Protein AF-A0A4Q6BQR3-F1 (afdb_monomer)

Radius of gyration: 15.81 Å; Cα contacts (8 Å, |Δi|>4): 126; chains: 1; bounding box: 44×29×42 Å

Solvent-accessible surface area (backbone atoms only — not comparable to full-atom values): 6149 Å² total; per-residue (Å²): 109,73,41,69,61,44,51,34,59,74,71,68,57,71,88,75,54,68,72,56,69,56,19,82,46,34,87,63,38,51,48,50,19,42,53,22,39,26,51,17,56,57,40,42,58,54,69,72,32,68,64,43,50,71,77,37,48,67,59,38,54,59,48,45,54,55,25,49,51,14,38,47,50,13,22,55,28,37,36,56,42,20,78,21,49,69,84,40,70,67,55,21,49,52,45,29,51,51,19,51,53,50,38,50,52,48,51,51,52,52,52,57,53,54,66,74,76,108

Nearest PDB structures (foldseek):
  2rld-assembly1_E  TM=4.390E-01  e=9.236E+00  Bacteroides thetaiotaomicron VPI-5482
  3q84-assembly1_A  TM=2.960E-01  e=7.500E+00  Homo sapiens

Structure (mmCIF, N/CA/C/O backbone):
data_AF-A0A4Q6BQR3-F1
#
_entry.id   AF-A0A4Q6BQR3-F1
#
loop_
_atom_site.group_PDB
_atom_site.id
_atom_site.type_symbol
_atom_site.label_atom_id
_atom_site.label_alt_id
_atom_site.label_comp_id
_atom_site.label_asym_id
_atom_site.label_e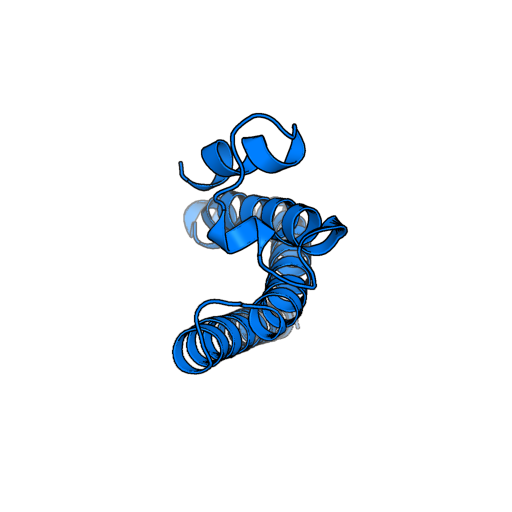ntity_id
_atom_site.label_seq_id
_atom_site.pdbx_PDB_ins_code
_atom_site.Cartn_x
_atom_site.Cartn_y
_atom_site.Cartn_z
_atom_site.occupancy
_atom_site.B_iso_or_equiv
_atom_site.auth_seq_id
_atom_site.auth_comp_id
_atom_site.auth_asym_id
_atom_site.auth_atom_id
_atom_site.pdbx_PDB_model_num
ATOM 1 N N . CYS A 1 1 ? 14.444 3.019 11.997 1.00 53.53 1 CYS A N 1
ATOM 2 C CA . CYS A 1 1 ? 13.280 2.402 11.319 1.00 53.53 1 CYS A CA 1
ATOM 3 C C . CYS A 1 1 ? 13.429 2.516 9.806 1.00 53.53 1 CYS A C 1
ATOM 5 O O . CYS A 1 1 ? 13.669 3.616 9.322 1.00 53.53 1 CYS A O 1
ATOM 7 N N . ILE A 1 2 ? 13.275 1.415 9.065 1.00 59.28 2 ILE A N 1
ATOM 8 C CA . ILE A 1 2 ? 13.438 1.366 7.597 1.00 59.28 2 ILE A CA 1
ATOM 9 C C . ILE A 1 2 ? 12.504 2.367 6.878 1.00 59.28 2 ILE A C 1
ATOM 11 O O . ILE A 1 2 ? 12.924 3.008 5.925 1.00 59.28 2 ILE A O 1
ATOM 15 N N . GLY A 1 3 ? 11.294 2.615 7.399 1.00 56.22 3 GLY A N 1
ATOM 16 C CA . GLY A 1 3 ? 10.366 3.612 6.837 1.00 56.22 3 GLY A CA 1
ATOM 17 C C . GLY A 1 3 ? 10.851 5.072 6.901 1.00 56.22 3 GLY A C 1
ATOM 18 O O . GLY A 1 3 ? 10.604 5.833 5.974 1.00 56.22 3 GLY A O 1
ATOM 19 N N . LEU A 1 4 ? 11.594 5.462 7.947 1.00 61.06 4 LEU A N 1
ATOM 20 C CA . LEU A 1 4 ? 12.208 6.801 8.043 1.00 61.06 4 LEU A CA 1
ATOM 21 C C . LEU A 1 4 ? 13.377 6.953 7.066 1.00 61.06 4 LEU A C 1
ATOM 23 O O . LEU A 1 4 ? 13.585 8.012 6.486 1.00 61.06 4 LEU A O 1
ATOM 27 N N . VAL A 1 5 ? 14.121 5.867 6.861 1.00 60.59 5 VAL A N 1
ATOM 28 C CA . VAL A 1 5 ? 15.208 5.797 5.885 1.00 60.59 5 VAL A CA 1
ATOM 29 C C . VAL A 1 5 ? 14.658 5.999 4.470 1.00 60.59 5 VAL A C 1
ATOM 31 O O . VAL A 1 5 ? 15.229 6.787 3.723 1.00 60.59 5 VAL A O 1
ATOM 34 N N . SER A 1 6 ? 13.533 5.374 4.126 1.00 56.97 6 SER A N 1
ATOM 35 C CA . SER A 1 6 ? 12.916 5.454 2.795 1.00 56.97 6 SER A CA 1
ATOM 36 C C . SER A 1 6 ? 12.319 6.821 2.434 1.00 56.97 6 SER A C 1
ATOM 38 O O . SER A 1 6 ? 12.207 7.135 1.250 1.00 56.97 6 SER A O 1
ATOM 40 N N . PHE A 1 7 ? 12.019 7.683 3.414 1.00 58.75 7 PHE A N 1
ATOM 41 C CA . PHE A 1 7 ? 11.575 9.064 3.161 1.00 58.75 7 PHE A CA 1
ATOM 42 C C . PHE A 1 7 ? 12.599 9.884 2.352 1.00 58.75 7 PHE A C 1
ATOM 44 O O . PHE A 1 7 ? 12.225 10.836 1.668 1.00 58.75 7 PHE A O 1
ATOM 51 N N . ARG A 1 8 ? 13.878 9.476 2.343 1.00 60.84 8 ARG A N 1
ATOM 52 C CA . ARG A 1 8 ? 14.938 10.103 1.531 1.00 60.84 8 ARG A CA 1
ATOM 53 C C . ARG A 1 8 ? 14.630 10.122 0.027 1.00 60.84 8 ARG A C 1
ATOM 55 O O . ARG A 1 8 ? 15.021 11.059 -0.662 1.00 60.84 8 ARG A O 1
ATOM 62 N N . TYR A 1 9 ? 13.893 9.125 -0.473 1.00 54.59 9 TYR A N 1
ATOM 63 C CA . TYR A 1 9 ? 13.529 9.038 -1.890 1.00 54.59 9 TYR A CA 1
ATOM 64 C C . TYR A 1 9 ? 12.485 10.092 -2.286 1.00 54.59 9 TYR A C 1
ATOM 66 O O . TYR A 1 9 ? 12.496 10.555 -3.423 1.00 54.59 9 TYR A O 1
ATOM 74 N N . ILE A 1 10 ? 11.642 10.536 -1.343 1.00 57.88 10 ILE A N 1
ATOM 75 C CA . ILE A 1 10 ? 10.690 11.644 -1.544 1.00 57.88 10 ILE A CA 1
ATOM 76 C C . ILE A 1 10 ? 11.441 12.969 -1.677 1.00 57.88 10 ILE A C 1
ATOM 78 O O . ILE A 1 10 ? 11.117 13.788 -2.531 1.00 57.88 10 ILE A O 1
ATOM 82 N N . ALA A 1 11 ? 12.491 13.155 -0.876 1.00 53.25 11 ALA A N 1
ATOM 83 C CA . ALA A 1 11 ? 13.341 14.338 -0.945 1.00 53.25 11 ALA A CA 1
ATOM 84 C C . ALA A 1 11 ? 14.277 14.344 -2.174 1.00 53.25 11 ALA A C 1
ATOM 86 O O . ALA A 1 11 ? 15.018 15.305 -2.358 1.00 53.25 11 ALA A O 1
ATOM 87 N N . LYS A 1 12 ? 14.274 13.284 -3.004 1.00 55.59 12 LYS A N 1
ATOM 88 C CA . LYS A 1 12 ? 15.267 13.043 -4.071 1.00 55.59 12 LYS A CA 1
ATOM 89 C C . LYS A 1 12 ? 16.718 13.136 -3.565 1.00 55.59 12 LYS A C 1
ATOM 91 O O . LYS A 1 12 ? 17.619 13.508 -4.311 1.00 55.59 12 LYS A O 1
ATOM 96 N N . VAL A 1 13 ? 16.953 12.799 -2.295 1.00 46.81 13 VAL A N 1
ATOM 97 C CA . VAL A 1 13 ? 18.281 12.865 -1.678 1.00 46.81 13 VAL A CA 1
ATOM 98 C C . VAL A 1 13 ? 18.888 11.465 -1.647 1.00 46.81 13 VAL A C 1
ATOM 100 O O . VAL A 1 13 ? 18.454 10.596 -0.887 1.00 46.81 13 VAL A O 1
ATOM 103 N N . GLY A 1 14 ? 19.924 11.266 -2.461 1.00 54.78 14 GLY A N 1
ATOM 104 C CA . GLY A 1 14 ? 20.776 10.077 -2.456 1.00 54.78 14 GLY A CA 1
ATOM 105 C C . GLY A 1 14 ? 20.756 9.286 -3.770 1.00 54.78 14 GLY A C 1
ATOM 106 O O . GLY A 1 14 ? 19.801 9.383 -4.540 1.00 54.78 14 GLY A O 1
ATOM 107 N N . PRO A 1 15 ? 21.813 8.501 -4.046 1.00 59.44 15 PRO A N 1
ATOM 108 C CA . PRO A 1 15 ? 21.923 7.735 -5.281 1.00 59.44 15 PRO A CA 1
ATOM 109 C C . PRO A 1 15 ? 20.808 6.688 -5.361 1.00 59.44 15 PRO A C 1
ATOM 111 O O . PRO A 1 15 ? 20.674 5.825 -4.489 1.00 59.44 15 PRO A O 1
ATOM 114 N N . VAL A 1 16 ? 20.001 6.762 -6.420 1.00 64.88 16 VAL A N 1
ATOM 115 C CA . VAL A 1 16 ? 19.085 5.679 -6.781 1.00 64.88 16 VAL A CA 1
ATOM 116 C C . VAL A 1 16 ? 19.939 4.547 -7.360 1.00 64.88 16 VAL A C 1
ATOM 118 O O . VAL A 1 16 ? 20.717 4.802 -8.281 1.00 64.88 16 VAL A O 1
ATOM 121 N N . PRO A 1 17 ? 19.843 3.314 -6.833 1.00 68.56 17 PRO A N 1
ATOM 122 C CA . PRO A 1 17 ? 20.628 2.195 -7.337 1.00 68.56 17 PRO A CA 1
ATOM 123 C C . PRO A 1 17 ? 20.452 2.008 -8.860 1.00 68.56 17 PRO A C 1
ATOM 125 O O . PRO A 1 17 ? 19.324 2.122 -9.350 1.00 68.56 17 PRO A O 1
ATOM 128 N N . PRO A 1 18 ? 21.515 1.688 -9.627 1.00 73.50 18 PRO A N 1
ATOM 129 C CA . PRO A 1 18 ? 21.447 1.604 -11.092 1.00 73.50 18 PRO A CA 1
ATOM 130 C C . PRO A 1 18 ? 20.402 0.604 -11.604 1.00 73.50 18 PRO A C 1
ATOM 132 O O . PRO A 1 18 ? 19.752 0.831 -12.619 1.00 73.50 18 PRO A O 1
ATOM 135 N N . ASN A 1 19 ? 20.186 -0.486 -10.867 1.00 73.06 19 ASN A N 1
ATOM 136 C CA . ASN A 1 19 ? 19.167 -1.495 -11.158 1.00 73.06 19 ASN A CA 1
ATOM 137 C C . ASN A 1 19 ? 17.728 -0.970 -11.007 1.00 73.06 19 ASN A C 1
ATOM 139 O O . ASN A 1 19 ? 16.824 -1.487 -11.658 1.00 73.06 19 ASN A O 1
ATOM 143 N N . VAL A 1 20 ? 17.506 0.043 -10.165 1.00 72.06 20 VAL A N 1
ATOM 144 C CA . VAL A 1 20 ? 16.204 0.713 -10.029 1.00 72.06 20 VAL A CA 1
ATOM 145 C C . VAL A 1 20 ? 16.003 1.706 -11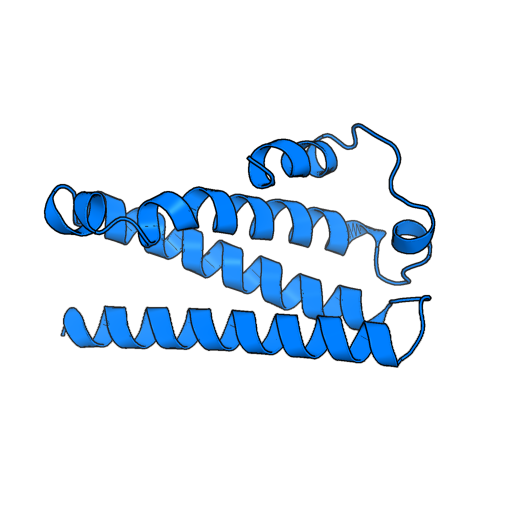.173 1.00 72.06 20 VAL A C 1
ATOM 147 O O . VAL A 1 20 ? 14.915 1.755 -11.735 1.00 72.06 20 VAL A O 1
ATOM 150 N N . LEU A 1 21 ? 17.054 2.436 -11.568 1.00 76.75 21 LEU A N 1
ATOM 151 C CA . LEU A 1 21 ? 17.021 3.341 -12.728 1.00 76.75 21 LEU A CA 1
ATOM 152 C C . LEU A 1 21 ? 16.814 2.601 -14.055 1.00 76.75 21 LEU A C 1
ATOM 154 O O . LEU A 1 21 ? 16.198 3.136 -14.966 1.00 76.75 21 LEU A O 1
ATOM 158 N N . ALA A 1 22 ? 17.282 1.357 -14.152 1.00 79.00 22 ALA A N 1
ATOM 159 C CA . ALA A 1 22 ? 17.075 0.505 -15.319 1.00 79.00 22 ALA A CA 1
ATOM 160 C C . ALA A 1 22 ? 15.624 -0.000 -15.476 1.00 79.00 22 ALA A C 1
ATOM 162 O O . ALA A 1 22 ? 15.329 -0.725 -16.426 1.00 79.00 22 ALA A O 1
ATOM 163 N N . ASN A 1 23 ? 14.720 0.331 -14.548 1.00 80.81 23 ASN A N 1
ATOM 164 C CA . ASN A 1 23 ? 13.320 -0.054 -14.634 1.00 80.81 23 ASN A CA 1
ATOM 165 C C . ASN A 1 23 ? 12.554 0.872 -15.588 1.00 80.81 23 ASN A C 1
ATOM 167 O O . ASN A 1 23 ? 12.513 2.083 -15.378 1.00 80.81 23 ASN A O 1
ATOM 171 N N . ARG A 1 24 ? 11.868 0.302 -16.588 1.00 77.50 24 ARG A N 1
ATOM 172 C CA . ARG A 1 24 ? 11.123 1.079 -17.604 1.00 77.50 24 ARG A CA 1
ATOM 173 C C . ARG A 1 24 ? 10.010 1.972 -17.041 1.00 77.50 24 ARG A C 1
ATOM 175 O O . ARG A 1 24 ? 9.514 2.838 -17.750 1.00 77.50 24 ARG A O 1
ATOM 182 N N . PHE A 1 25 ? 9.579 1.730 -15.804 1.00 81.56 25 PHE A N 1
ATOM 183 C CA . PHE A 1 25 ? 8.509 2.465 -15.132 1.00 81.56 25 PHE A CA 1
ATOM 184 C C . PHE A 1 25 ? 9.007 3.280 -13.931 1.00 81.56 25 PHE A C 1
ATOM 186 O O . PHE A 1 25 ? 8.204 3.666 -13.086 1.00 81.56 25 PHE A O 1
ATOM 193 N N . VAL A 1 26 ? 10.313 3.530 -13.808 1.00 78.38 26 VAL A N 1
ATOM 194 C CA . VAL A 1 26 ? 10.885 4.145 -12.600 1.00 78.38 26 VAL A CA 1
ATOM 195 C C . VAL A 1 26 ? 10.357 5.557 -12.318 1.00 78.38 26 VAL A C 1
ATOM 197 O O . VAL A 1 26 ? 10.037 5.834 -11.164 1.00 78.38 26 VAL A O 1
ATOM 200 N N . ASP A 1 27 ? 10.199 6.407 -13.341 1.00 77.25 27 ASP A N 1
ATOM 201 C CA . ASP A 1 27 ? 10.042 7.870 -13.227 1.00 77.25 27 ASP A CA 1
ATOM 202 C C . ASP A 1 27 ? 9.149 8.340 -12.070 1.00 77.25 27 ASP A C 1
ATOM 204 O O . ASP A 1 27 ? 9.614 8.961 -11.113 1.00 77.25 27 ASP A O 1
ATOM 208 N N . HIS A 1 28 ? 7.854 8.029 -12.146 1.00 81.00 28 HIS A N 1
ATOM 209 C CA . HIS A 1 28 ? 6.864 8.478 -11.166 1.00 81.00 28 HIS A CA 1
ATOM 210 C C . HIS A 1 28 ? 6.510 7.378 -10.163 1.00 81.00 28 HIS A C 1
ATOM 212 O O . HIS A 1 28 ? 6.226 7.655 -8.994 1.00 81.00 28 HIS A O 1
ATOM 218 N N . TRP A 1 29 ? 6.554 6.113 -10.589 1.00 84.94 29 TRP A N 1
ATOM 219 C CA . TRP A 1 29 ? 6.053 5.003 -9.786 1.00 84.94 29 TRP A CA 1
ATOM 220 C C . TRP A 1 29 ? 6.946 4.683 -8.594 1.00 84.94 29 TRP A C 1
ATOM 222 O O . TRP A 1 29 ? 6.419 4.275 -7.560 1.00 84.94 29 TRP A O 1
ATOM 232 N N . ILE A 1 30 ? 8.262 4.918 -8.675 1.00 84.44 30 ILE A N 1
ATOM 233 C CA . ILE A 1 30 ? 9.155 4.679 -7.532 1.00 84.44 30 ILE A CA 1
ATOM 234 C C . ILE A 1 30 ? 8.884 5.649 -6.382 1.00 84.44 30 ILE A C 1
ATOM 236 O O . ILE A 1 30 ? 8.910 5.247 -5.221 1.00 84.44 30 ILE A O 1
ATOM 240 N N . VAL A 1 31 ? 8.566 6.907 -6.698 1.00 85.00 31 VAL A N 1
ATOM 241 C CA . VAL A 1 31 ? 8.243 7.932 -5.699 1.00 85.00 31 VAL A CA 1
ATOM 242 C C . VAL A 1 31 ? 6.898 7.615 -5.055 1.00 85.00 31 VAL A C 1
ATOM 244 O O . VAL A 1 31 ? 6.798 7.602 -3.828 1.00 85.00 31 VAL A O 1
ATOM 247 N N . VAL A 1 32 ? 5.888 7.290 -5.872 1.00 87.88 32 VAL A N 1
ATOM 248 C CA . VAL A 1 32 ? 4.557 6.879 -5.395 1.00 87.88 32 VAL A CA 1
ATOM 249 C C . VAL A 1 32 ? 4.662 5.649 -4.494 1.00 87.88 32 VAL A C 1
ATOM 251 O O . VAL A 1 32 ? 4.131 5.657 -3.382 1.00 87.88 32 VAL A O 1
ATOM 254 N N . HIS A 1 33 ? 5.393 4.623 -4.934 1.00 89.75 33 HIS A N 1
ATOM 255 C CA . HIS A 1 33 ? 5.609 3.406 -4.161 1.00 89.75 33 HIS A CA 1
ATOM 256 C C . HIS A 1 33 ? 6.321 3.700 -2.845 1.00 89.75 33 HIS A C 1
ATOM 258 O O . HIS A 1 33 ? 5.807 3.353 -1.784 1.00 89.75 33 HIS A O 1
ATOM 264 N N . ALA A 1 34 ? 7.474 4.373 -2.893 1.00 86.94 34 ALA A N 1
ATOM 265 C CA . ALA A 1 34 ? 8.270 4.654 -1.707 1.00 86.94 34 ALA A CA 1
ATOM 266 C C . ALA A 1 34 ? 7.484 5.481 -0.682 1.00 86.94 34 ALA A C 1
ATOM 268 O O . ALA A 1 34 ? 7.507 5.149 0.504 1.00 86.94 34 ALA A O 1
ATOM 269 N N . ALA A 1 35 ? 6.749 6.508 -1.116 1.00 87.19 35 ALA A N 1
ATOM 270 C CA . ALA A 1 35 ? 5.953 7.343 -0.223 1.00 87.19 35 ALA A CA 1
ATOM 271 C C . ALA A 1 35 ? 4.793 6.566 0.417 1.00 87.19 35 ALA A C 1
ATOM 273 O O . ALA A 1 35 ? 4.649 6.555 1.646 1.00 87.19 35 ALA A O 1
ATOM 274 N N . ALA A 1 36 ? 3.999 5.871 -0.400 1.00 88.81 36 ALA A N 1
ATOM 275 C CA . ALA A 1 36 ? 2.830 5.134 0.068 1.00 88.81 36 ALA A CA 1
ATOM 276 C C . ALA A 1 36 ? 3.221 3.941 0.957 1.00 88.81 36 ALA A C 1
ATOM 278 O O . ALA A 1 36 ? 2.684 3.784 2.056 1.00 88.81 36 ALA A O 1
ATOM 279 N N . ALA A 1 37 ? 4.212 3.150 0.533 1.00 87.81 37 ALA A N 1
ATOM 280 C CA . ALA A 1 37 ? 4.705 1.999 1.283 1.00 87.81 37 ALA A CA 1
ATOM 281 C C . ALA A 1 37 ? 5.363 2.412 2.608 1.00 87.81 37 ALA A C 1
ATOM 283 O O . ALA A 1 37 ? 5.113 1.785 3.637 1.00 87.81 37 ALA A O 1
ATOM 284 N N . SER A 1 38 ? 6.152 3.492 2.625 1.00 88.31 38 SER A N 1
ATOM 285 C CA . SER A 1 38 ? 6.768 3.983 3.869 1.00 88.31 38 SER A CA 1
ATOM 286 C C . SER A 1 38 ? 5.717 4.477 4.856 1.00 88.31 38 SER A C 1
ATOM 288 O O . SER A 1 38 ? 5.783 4.141 6.039 1.00 88.31 38 SER A O 1
ATOM 290 N N . THR A 1 39 ? 4.713 5.211 4.368 1.00 88.31 39 THR A N 1
ATOM 291 C CA . THR A 1 39 ? 3.572 5.655 5.182 1.00 88.31 39 THR A CA 1
ATOM 292 C C . THR A 1 39 ? 2.834 4.459 5.778 1.00 88.31 39 THR A C 1
ATOM 294 O O . THR A 1 39 ? 2.590 4.420 6.984 1.00 88.31 39 THR A O 1
ATOM 297 N N . ALA A 1 40 ? 2.556 3.437 4.964 1.00 90.69 40 ALA A N 1
ATOM 298 C CA . ALA A 1 40 ? 1.918 2.210 5.424 1.00 90.69 40 ALA A CA 1
ATOM 299 C C . ALA A 1 40 ? 2.743 1.493 6.504 1.00 90.69 40 ALA A C 1
ATOM 301 O O . ALA A 1 40 ? 2.194 1.093 7.525 1.00 90.69 40 ALA A O 1
ATOM 302 N N . LEU A 1 41 ? 4.063 1.370 6.338 1.00 90.25 41 LEU A N 1
ATOM 303 C CA . LEU A 1 41 ? 4.924 0.723 7.335 1.00 90.25 41 LEU A CA 1
ATOM 304 C C . LEU A 1 41 ? 4.972 1.491 8.662 1.00 90.25 41 LEU A C 1
ATOM 306 O O . LEU A 1 41 ? 4.953 0.870 9.725 1.00 90.25 41 LEU A O 1
ATOM 310 N N . ILE A 1 42 ? 4.995 2.826 8.616 1.00 89.19 42 ILE A N 1
ATOM 311 C CA . ILE A 1 42 ? 4.952 3.669 9.820 1.00 89.19 42 ILE A CA 1
ATOM 312 C C . ILE A 1 42 ? 3.620 3.470 10.552 1.00 89.19 42 ILE A C 1
ATOM 314 O O . ILE A 1 42 ? 3.601 3.208 11.756 1.00 89.19 42 ILE A O 1
ATOM 318 N N . LEU A 1 43 ? 2.503 3.524 9.824 1.00 89.75 43 LEU A N 1
ATOM 319 C CA . LEU A 1 43 ? 1.173 3.322 10.400 1.00 89.75 43 LEU A CA 1
ATOM 320 C C . LEU A 1 43 ? 0.931 1.874 10.836 1.00 89.75 43 LEU A C 1
ATOM 322 O O . LEU A 1 43 ? 0.159 1.641 11.763 1.00 89.75 43 LEU A O 1
ATOM 326 N N . GLY A 1 44 ? 1.631 0.908 10.241 1.00 88.81 44 GLY A N 1
ATOM 327 C CA . GLY A 1 44 ? 1.595 -0.499 10.629 1.00 88.81 44 GLY A CA 1
ATOM 328 C C . GLY A 1 44 ? 1.944 -0.716 12.101 1.00 88.81 44 GLY A C 1
ATOM 329 O O . GLY A 1 44 ? 1.333 -1.557 12.751 1.00 88.81 44 GLY A O 1
ATOM 330 N N . ILE A 1 45 ? 2.836 0.098 12.673 1.00 89.06 45 ILE A N 1
ATOM 331 C CA . ILE A 1 45 ? 3.169 0.048 14.108 1.00 89.06 45 ILE A CA 1
ATOM 332 C C . ILE A 1 45 ? 1.932 0.374 14.963 1.00 89.06 45 ILE A C 1
ATOM 334 O O . ILE A 1 45 ? 1.660 -0.288 15.964 1.00 89.06 45 ILE A O 1
ATOM 338 N N . VAL A 1 46 ? 1.149 1.369 14.540 1.00 88.50 46 VAL A N 1
ATOM 339 C CA . VAL A 1 46 ? -0.095 1.781 15.206 1.00 88.50 46 VAL A CA 1
ATOM 340 C C . VAL A 1 46 ? -1.198 0.738 14.996 1.00 88.50 46 VAL A C 1
ATOM 342 O O . VAL A 1 46 ? -1.955 0.444 15.921 1.00 88.50 46 VAL A O 1
ATOM 345 N N . GLN A 1 47 ? -1.274 0.147 13.800 1.00 89.19 47 GLN A N 1
ATOM 346 C CA . GLN A 1 47 ? -2.294 -0.841 13.439 1.00 89.19 47 GLN A CA 1
ATOM 347 C C . GLN A 1 47 ? -2.073 -2.214 14.089 1.00 89.19 47 GLN A C 1
ATOM 349 O O . GLN A 1 47 ? -3.032 -2.861 14.503 1.00 89.19 47 GLN A O 1
ATOM 354 N N . LEU A 1 48 ? -0.825 -2.6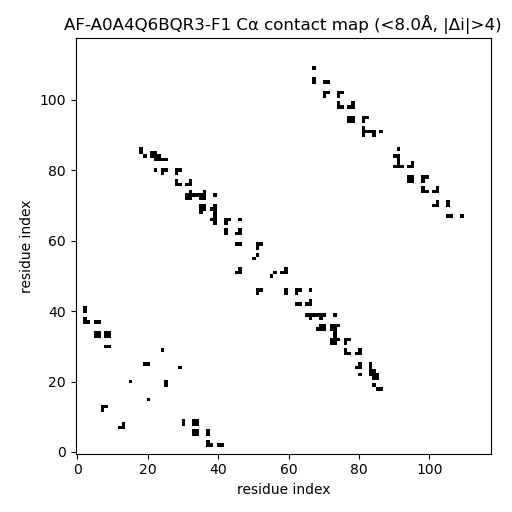55 14.241 1.00 89.69 48 LEU A N 1
ATOM 355 C CA . LEU A 1 48 ? -0.501 -3.938 14.873 1.00 89.69 48 LEU A CA 1
ATOM 356 C C . LEU A 1 48 ? -0.475 -3.855 16.411 1.00 89.69 48 LEU A C 1
ATOM 358 O O . LEU A 1 48 ? -0.470 -4.882 17.090 1.00 89.69 48 LEU A O 1
ATOM 362 N N . SER A 1 49 ? -0.501 -2.648 16.986 1.00 91.25 49 SER A N 1
ATOM 363 C CA . SER A 1 49 ? -0.500 -2.453 18.436 1.00 91.25 49 SER A CA 1
ATOM 364 C C . SER A 1 49 ? -1.868 -2.734 19.066 1.00 91.25 49 SER A C 1
ATOM 366 O O . SER A 1 49 ? -2.817 -1.949 18.971 1.00 91.25 49 SER A O 1
ATOM 368 N N . GLY A 1 50 ? -1.950 -3.832 19.823 1.00 87.06 50 GLY A N 1
ATOM 369 C CA . GLY A 1 50 ? -3.139 -4.172 20.610 1.00 87.06 50 GLY A CA 1
ATOM 370 C C . GLY A 1 50 ? -3.482 -3.140 21.695 1.00 87.06 50 GLY A C 1
ATOM 371 O O . GLY A 1 50 ? -4.652 -3.008 22.058 1.00 87.06 50 GLY A O 1
ATOM 372 N N . ILE A 1 51 ? -2.489 -2.383 22.178 1.00 90.38 51 ILE A N 1
ATOM 373 C CA . ILE A 1 51 ? -2.668 -1.332 23.190 1.00 90.38 51 ILE A CA 1
ATOM 374 C C . ILE A 1 51 ? -3.425 -0.147 22.588 1.00 90.38 51 ILE A C 1
ATOM 376 O O . ILE A 1 51 ? -4.418 0.299 23.164 1.00 90.38 51 ILE A O 1
ATOM 380 N N . VAL A 1 52 ? -3.002 0.329 21.410 1.00 88.69 52 VAL A N 1
ATOM 381 C CA . VAL A 1 52 ? -3.663 1.453 20.725 1.00 88.69 52 VAL A CA 1
ATOM 382 C C . VAL A 1 52 ? -5.090 1.075 20.350 1.00 88.69 52 VAL A C 1
ATOM 384 O O . VAL A 1 52 ? -6.011 1.845 20.615 1.00 88.69 52 VAL A O 1
ATOM 387 N N . ARG A 1 53 ? -5.297 -0.146 19.840 1.00 90.50 53 ARG A N 1
ATOM 388 C CA . ARG A 1 53 ? -6.633 -0.657 19.508 1.00 90.50 53 ARG A CA 1
ATOM 389 C C . ARG A 1 53 ? -7.599 -0.625 20.698 1.00 90.50 53 ARG A C 1
ATOM 391 O O . ARG A 1 53 ? -8.770 -0.318 20.510 1.00 90.50 53 ARG A O 1
ATOM 398 N N . ARG A 1 54 ? -7.131 -0.955 21.910 1.00 91.31 54 ARG A N 1
ATOM 399 C CA . ARG A 1 54 ? -7.972 -0.999 23.123 1.00 91.31 54 ARG A CA 1
ATOM 400 C C . ARG A 1 54 ? -8.156 0.368 23.778 1.00 91.31 54 ARG A C 1
ATOM 402 O O . ARG A 1 54 ? -9.248 0.666 24.241 1.00 91.31 54 ARG A O 1
ATOM 409 N N . ARG A 1 55 ? -7.095 1.176 23.850 1.00 92.38 55 ARG A N 1
ATOM 410 C CA . ARG A 1 55 ? -7.089 2.429 24.622 1.00 92.38 55 ARG A CA 1
ATOM 411 C C . ARG A 1 55 ? -7.490 3.657 23.796 1.00 92.38 55 ARG A C 1
ATOM 413 O O . ARG A 1 55 ? -7.986 4.617 24.369 1.00 92.38 55 ARG A O 1
ATOM 420 N N . TRP A 1 56 ? -7.309 3.616 22.473 1.00 92.00 56 TRP A N 1
ATOM 421 C CA . TRP A 1 56 ? -7.588 4.725 21.550 1.00 92.00 56 TRP A CA 1
ATOM 422 C C . TRP A 1 56 ? -8.265 4.223 20.255 1.00 92.00 56 TRP A C 1
ATOM 424 O O . TRP A 1 56 ? -7.708 4.371 19.161 1.00 92.00 56 TRP A O 1
ATOM 434 N N . PRO A 1 57 ? -9.469 3.624 20.335 1.00 89.50 57 PRO A N 1
ATOM 435 C CA . PRO A 1 57 ? -10.126 2.997 19.183 1.00 89.50 57 PRO A CA 1
ATOM 436 C C . PRO A 1 57 ? -10.412 3.977 18.032 1.00 89.50 57 PRO A C 1
ATOM 438 O O . PRO A 1 57 ? -10.290 3.604 16.867 1.00 89.50 57 PRO A O 1
ATOM 441 N N . GLY A 1 58 ? -10.723 5.244 18.332 1.00 89.38 58 GLY A N 1
ATOM 442 C CA . GLY A 1 58 ? -10.924 6.282 17.311 1.00 89.38 58 GLY A CA 1
ATOM 443 C C . GLY A 1 58 ? -9.657 6.576 16.498 1.00 89.38 58 GLY A C 1
ATOM 444 O O . GLY A 1 58 ? -9.703 6.593 15.269 1.00 89.38 58 GLY A O 1
ATOM 445 N N . LEU A 1 59 ? -8.506 6.714 17.169 1.00 89.00 59 LEU A N 1
ATOM 446 C CA . LEU A 1 59 ? -7.208 6.906 16.511 1.00 89.00 59 LEU A CA 1
ATOM 447 C C . LEU A 1 59 ? -6.829 5.684 15.667 1.00 89.00 59 LEU A C 1
ATOM 449 O O . LEU A 1 59 ? -6.332 5.823 14.548 1.00 89.00 59 LEU A O 1
ATOM 453 N N . HIS A 1 60 ? -7.090 4.484 16.185 1.00 91.19 60 HIS A N 1
ATOM 454 C CA . HIS A 1 60 ? -6.855 3.240 15.461 1.00 91.19 60 HIS A CA 1
ATOM 455 C C . HIS A 1 60 ? -7.696 3.163 14.174 1.00 91.19 60 HIS A C 1
ATOM 457 O O . HIS A 1 60 ? -7.154 2.848 13.117 1.00 91.19 60 HIS A O 1
ATOM 463 N N . ARG A 1 61 ? -8.983 3.538 14.224 1.00 88.94 61 ARG A N 1
ATOM 464 C CA . A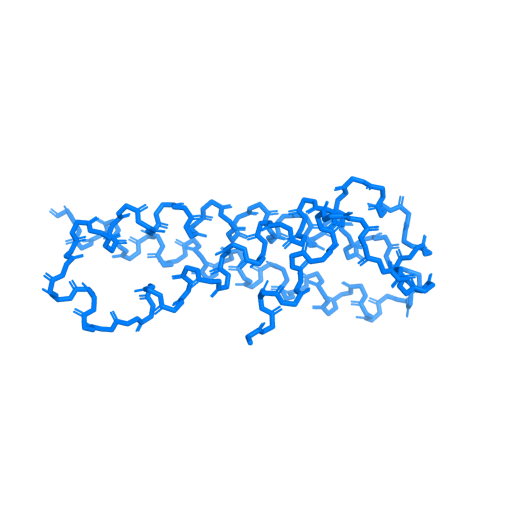RG A 1 61 ? -9.859 3.589 13.038 1.00 88.94 61 ARG A CA 1
ATOM 465 C C . ARG A 1 61 ? -9.411 4.648 12.026 1.00 88.94 61 ARG A C 1
ATOM 467 O O . ARG A 1 61 ? -9.280 4.335 10.846 1.00 88.94 61 ARG A O 1
ATOM 474 N N . ALA A 1 62 ? -9.126 5.873 12.472 1.00 90.12 62 ALA A N 1
ATOM 475 C CA . ALA A 1 62 ? -8.688 6.959 11.588 1.00 90.12 62 ALA A CA 1
ATOM 476 C C . ALA A 1 62 ? -7.355 6.634 10.889 1.00 90.12 62 ALA A C 1
ATOM 478 O O . ALA A 1 62 ? -7.243 6.748 9.668 1.00 90.12 62 ALA A O 1
ATOM 479 N N . SER A 1 63 ? -6.361 6.151 11.644 1.00 91.69 63 SER A N 1
ATOM 480 C CA . SER A 1 63 ? -5.074 5.720 11.077 1.00 91.69 63 SER A CA 1
ATOM 481 C C . SER A 1 63 ? -5.193 4.464 10.206 1.00 91.69 63 SER A C 1
ATOM 483 O O . SER A 1 63 ? -4.396 4.290 9.286 1.00 91.69 63 SER A O 1
ATOM 485 N N . GLY A 1 64 ? -6.204 3.622 10.445 1.00 90.88 64 GLY A N 1
ATOM 486 C CA . GLY A 1 64 ? -6.489 2.428 9.649 1.00 90.88 64 GLY A CA 1
ATOM 487 C C . GLY A 1 64 ? -6.861 2.756 8.207 1.00 90.88 64 GLY A C 1
ATOM 488 O O . GLY A 1 64 ? -6.387 2.091 7.289 1.00 90.88 64 GLY A O 1
ATOM 489 N N . TRP A 1 65 ? -7.619 3.832 7.979 1.00 92.25 65 TRP A N 1
ATOM 490 C CA . TRP A 1 65 ? -7.933 4.292 6.622 1.00 92.25 65 TRP A CA 1
ATOM 491 C C . TRP A 1 65 ? -6.690 4.734 5.857 1.00 92.25 65 TRP A C 1
ATOM 493 O O . TRP A 1 65 ? -6.493 4.326 4.712 1.00 92.25 65 TRP A O 1
ATOM 503 N N . LEU A 1 66 ? -5.820 5.515 6.502 1.00 92.62 66 LEU A N 1
ATOM 504 C CA . LEU A 1 66 ? -4.571 5.966 5.890 1.00 92.62 66 LEU A CA 1
ATOM 505 C C . LEU A 1 66 ? -3.608 4.792 5.645 1.00 92.62 66 LEU A C 1
ATOM 507 O O . LEU A 1 66 ? -2.944 4.745 4.611 1.00 92.62 66 LEU A O 1
ATOM 511 N N . TYR A 1 67 ? -3.586 3.808 6.548 1.00 92.75 67 TYR A N 1
ATOM 512 C CA . TYR A 1 67 ? -2.838 2.564 6.373 1.00 92.75 67 TYR A CA 1
ATOM 513 C C . TYR A 1 67 ? -3.331 1.769 5.157 1.00 92.75 67 TYR A C 1
ATOM 515 O O . TYR A 1 67 ? -2.528 1.401 4.302 1.00 92.75 67 TYR A O 1
ATOM 523 N N . VAL A 1 68 ? -4.645 1.554 5.034 1.00 93.81 68 VAL A N 1
ATOM 524 C CA . VAL A 1 68 ? -5.249 0.835 3.900 1.00 93.81 68 VAL A CA 1
ATOM 525 C 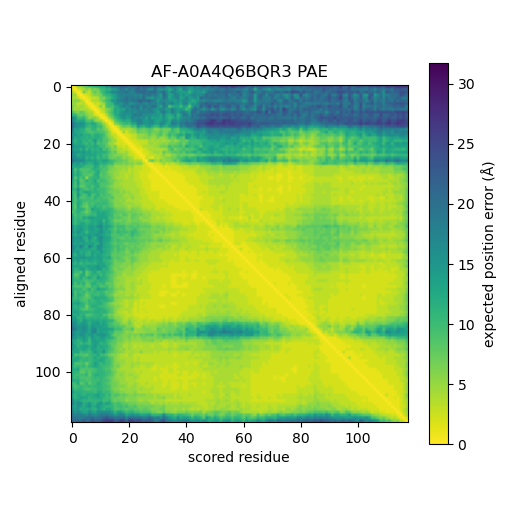C . VAL A 1 68 ? -4.989 1.564 2.583 1.00 93.81 68 VAL A C 1
ATOM 527 O O . VAL A 1 68 ? -4.612 0.920 1.602 1.00 93.81 68 VAL A O 1
ATOM 530 N N . ALA A 1 69 ? -5.134 2.892 2.554 1.00 93.81 69 ALA A N 1
ATOM 531 C CA . ALA A 1 69 ? -4.816 3.699 1.379 1.00 93.81 69 ALA A CA 1
ATOM 532 C C . ALA A 1 69 ? -3.333 3.564 0.991 1.00 93.81 69 ALA A C 1
ATOM 534 O O . ALA A 1 69 ? -3.024 3.276 -0.166 1.00 93.81 69 ALA A O 1
ATOM 535 N N . GLY A 1 70 ? -2.422 3.680 1.963 1.00 91.62 70 GLY A N 1
ATOM 536 C CA . GLY A 1 70 ? -0.982 3.522 1.756 1.00 91.62 70 GLY A CA 1
ATOM 537 C C . GLY A 1 70 ? -0.600 2.135 1.234 1.00 91.62 70 GLY A C 1
ATOM 538 O O . GLY A 1 70 ? 0.145 2.031 0.263 1.00 91.62 70 GLY A O 1
ATOM 539 N N . CYS A 1 71 ? -1.151 1.065 1.814 1.00 94.06 71 CYS A N 1
ATOM 540 C CA . CYS A 1 71 ? -0.939 -0.299 1.329 1.00 94.06 71 CYS A CA 1
ATOM 541 C C . CYS A 1 71 ? -1.502 -0.512 -0.080 1.00 94.06 71 CYS A C 1
ATOM 543 O O . CYS A 1 71 ? -0.867 -1.178 -0.891 1.00 94.06 71 CYS A O 1
ATOM 545 N N . SER A 1 72 ? -2.665 0.066 -0.388 1.00 93.62 72 SER A N 1
ATOM 546 C CA . SER A 1 72 ? -3.302 -0.084 -1.702 1.00 93.62 72 SER A CA 1
ATOM 547 C C . SER A 1 72 ? -2.489 0.610 -2.795 1.00 93.62 72 SER A C 1
ATOM 549 O O . SER A 1 72 ? -2.150 -0.001 -3.807 1.00 93.62 72 SER A O 1
ATOM 551 N N . VAL A 1 73 ? -2.109 1.871 -2.569 1.00 93.12 73 VAL A N 1
ATOM 552 C CA . VAL A 1 73 ? -1.301 2.653 -3.518 1.00 93.12 73 VAL A CA 1
ATOM 553 C C . VAL A 1 73 ? 0.119 2.089 -3.620 1.00 93.12 73 VAL A C 1
ATOM 555 O O . VAL A 1 73 ? 0.647 1.930 -4.723 1.00 93.12 73 VAL A O 1
ATOM 558 N N . GLY A 1 74 ? 0.728 1.729 -2.488 1.00 91.69 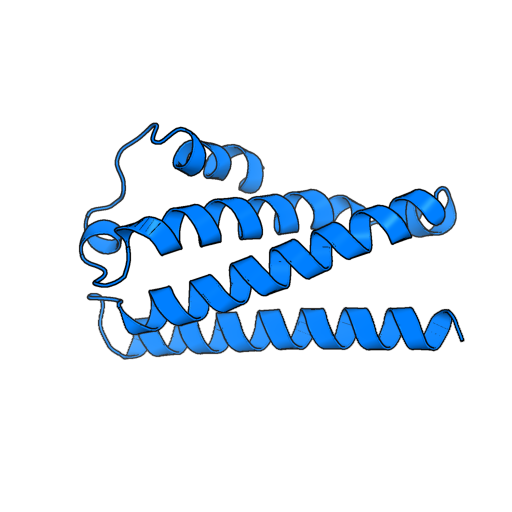74 GLY A N 1
ATOM 559 C CA . GLY A 1 74 ? 2.057 1.119 -2.432 1.00 91.69 74 GLY A CA 1
ATOM 560 C C . GLY A 1 74 ? 2.103 -0.245 -3.121 1.00 91.69 74 GLY A C 1
ATOM 561 O O . GLY A 1 74 ? 3.004 -0.494 -3.918 1.00 91.69 74 GLY A O 1
ATOM 562 N N . GLY A 1 75 ? 1.111 -1.105 -2.885 1.00 91.31 75 GLY A N 1
ATOM 563 C CA . GLY A 1 75 ? 1.001 -2.413 -3.529 1.00 91.31 75 GLY A CA 1
ATOM 564 C C . GLY A 1 75 ? 0.743 -2.311 -5.033 1.00 91.31 75 GLY A C 1
ATOM 565 O O . GLY A 1 75 ? 1.437 -2.958 -5.812 1.00 91.31 75 GLY A O 1
ATOM 566 N N . ALA A 1 76 ? -0.181 -1.449 -5.471 1.00 93.25 76 ALA A N 1
ATOM 567 C CA . ALA A 1 76 ? -0.473 -1.263 -6.895 1.00 93.25 76 ALA A CA 1
ATOM 568 C C . ALA A 1 76 ? 0.737 -0.715 -7.672 1.00 93.25 76 ALA A C 1
ATOM 570 O O . ALA A 1 76 ? 1.092 -1.235 -8.730 1.00 93.25 76 ALA A O 1
ATOM 571 N N . SER A 1 77 ? 1.422 0.290 -7.121 1.00 91.81 77 SER A N 1
ATOM 572 C CA . SER A 1 77 ? 2.657 0.817 -7.717 1.00 91.81 77 SER A CA 1
ATOM 573 C C . SER A 1 77 ? 3.797 -0.210 -7.712 1.00 91.81 77 SER A C 1
ATOM 575 O O . SER A 1 77 ? 4.561 -0.260 -8.674 1.00 91.81 77 SER A O 1
ATOM 577 N N . ALA A 1 78 ? 3.876 -1.090 -6.703 1.00 89.25 78 ALA A N 1
ATOM 578 C CA . ALA A 1 78 ? 4.834 -2.200 -6.689 1.00 89.25 78 ALA A CA 1
ATOM 579 C C . ALA A 1 78 ? 4.601 -3.182 -7.844 1.00 89.25 78 ALA A C 1
ATOM 581 O O . ALA A 1 78 ? 5.563 -3.636 -8.460 1.00 89.25 78 ALA A O 1
ATOM 582 N N . LEU A 1 79 ? 3.338 -3.485 -8.169 1.00 91.88 79 LEU A N 1
ATOM 583 C CA . LEU A 1 79 ? 3.000 -4.354 -9.300 1.00 91.88 79 LEU A CA 1
ATOM 584 C C . LEU A 1 79 ? 3.455 -3.744 -10.627 1.00 91.88 79 LEU A C 1
ATOM 586 O O . LEU A 1 79 ? 4.088 -4.431 -11.431 1.00 91.88 79 LEU A O 1
ATOM 590 N N . ILE A 1 80 ? 3.211 -2.448 -10.823 1.00 90.06 80 ILE A N 1
ATOM 591 C CA . ILE A 1 80 ? 3.652 -1.722 -12.022 1.00 90.06 80 ILE A CA 1
ATOM 592 C C . ILE A 1 80 ? 5.179 -1.750 -12.128 1.00 90.06 80 ILE A C 1
ATOM 594 O O . ILE A 1 80 ? 5.717 -2.130 -13.166 1.00 90.06 80 ILE A O 1
ATOM 598 N N . LEU A 1 81 ? 5.884 -1.437 -11.037 1.00 87.06 81 LEU A N 1
ATOM 599 C CA . LEU A 1 81 ? 7.346 -1.499 -10.993 1.00 87.06 81 LEU A CA 1
ATOM 600 C C . LEU A 1 81 ? 7.866 -2.918 -11.258 1.00 87.06 81 LEU A C 1
ATOM 602 O O . LEU A 1 81 ? 8.847 -3.074 -11.982 1.00 87.06 81 LEU A O 1
ATOM 606 N N . SER A 1 82 ? 7.210 -3.959 -10.739 1.00 89.12 82 SER A N 1
ATOM 607 C CA . SER A 1 82 ? 7.643 -5.347 -10.948 1.00 89.12 82 SER A CA 1
ATOM 608 C C . SER A 1 82 ? 7.649 -5.742 -12.430 1.00 89.12 82 SER A C 1
ATOM 610 O O . SER A 1 82 ? 8.574 -6.409 -12.890 1.00 89.12 82 SER A O 1
ATOM 612 N N . ALA A 1 83 ? 6.689 -5.231 -13.209 1.00 86.25 83 ALA A N 1
ATOM 613 C CA . ALA A 1 83 ? 6.578 -5.467 -14.647 1.00 86.25 83 ALA A CA 1
ATOM 614 C C . ALA A 1 83 ? 7.626 -4.713 -15.488 1.00 86.25 83 ALA A C 1
ATOM 616 O O . ALA A 1 83 ? 7.653 -4.853 -16.715 1.00 86.25 83 ALA A O 1
ATOM 617 N N . GLY A 1 84 ? 8.442 -3.862 -14.865 1.00 81.75 84 GLY A N 1
ATOM 618 C CA . GLY A 1 84 ? 9.506 -3.106 -15.518 1.00 81.75 84 GLY A CA 1
ATOM 619 C C . GLY A 1 84 ? 10.916 -3.484 -15.085 1.00 81.75 84 GLY A C 1
ATOM 620 O O . GLY A 1 84 ? 11.859 -2.818 -15.501 1.00 81.75 84 GLY A O 1
ATOM 621 N N . LEU A 1 85 ? 11.075 -4.524 -14.261 1.00 82.69 85 LEU A N 1
ATOM 622 C CA . LEU A 1 85 ? 12.376 -4.951 -13.753 1.00 82.69 85 LEU A CA 1
ATOM 623 C C . LEU A 1 85 ? 13.291 -5.476 -14.866 1.00 82.69 85 LEU A C 1
ATOM 625 O O . LEU A 1 85 ? 12.941 -6.390 -15.607 1.00 82.69 85 LEU A O 1
ATOM 629 N N 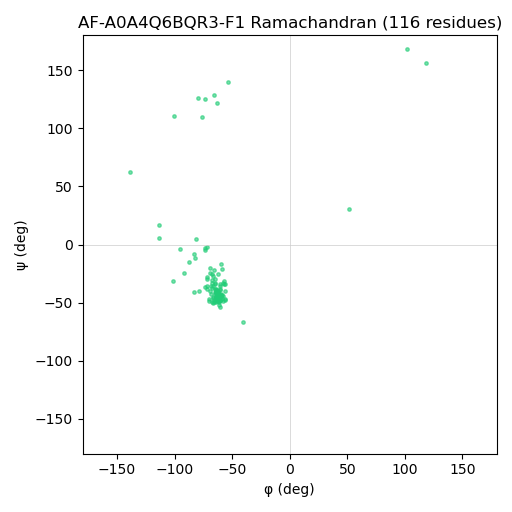. SER A 1 86 ? 14.510 -4.943 -14.911 1.00 77.19 86 SER A N 1
ATOM 630 C CA . SER A 1 86 ? 15.588 -5.385 -15.804 1.00 77.19 86 SER A CA 1
ATOM 631 C C . SER A 1 86 ? 16.372 -6.589 -15.265 1.00 77.19 86 SER A C 1
ATOM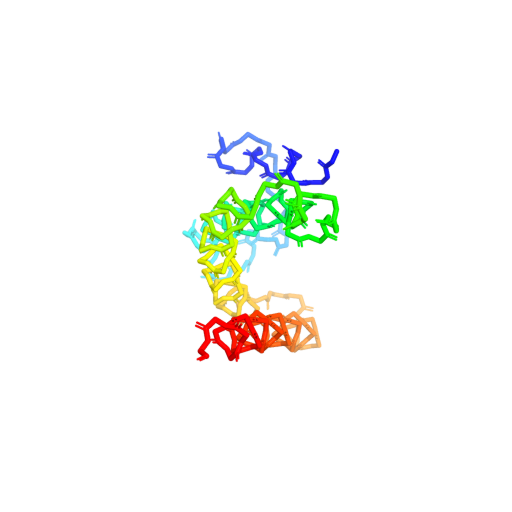 633 O O . SER A 1 86 ? 17.181 -7.173 -15.977 1.00 77.19 86 SER A O 1
ATOM 635 N N . THR A 1 87 ? 16.121 -6.996 -14.017 1.00 79.50 87 THR A N 1
ATOM 636 C CA . THR A 1 87 ? 16.824 -8.084 -13.316 1.00 79.50 87 THR A CA 1
ATOM 637 C C . THR A 1 87 ? 16.316 -9.491 -13.666 1.00 79.50 87 THR A C 1
ATOM 639 O O . THR A 1 87 ? 16.774 -10.471 -13.081 1.00 79.50 87 THR A O 1
ATOM 642 N N . GLY A 1 88 ? 15.388 -9.607 -14.622 1.00 83.62 88 GLY A N 1
ATOM 643 C CA . GLY A 1 88 ? 14.892 -10.874 -15.161 1.00 83.62 88 GLY A CA 1
ATOM 644 C C . GLY A 1 88 ? 13.516 -11.320 -14.632 1.00 83.62 88 GLY A C 1
ATOM 645 O O . GLY A 1 88 ? 12.994 -10.775 -13.653 1.00 83.62 88 GLY A O 1
ATOM 646 N N . PRO A 1 89 ? 12.907 -12.339 -15.272 1.00 85.56 89 PRO A N 1
ATOM 647 C CA . PRO A 1 89 ? 11.515 -12.739 -15.038 1.00 85.56 89 PRO A CA 1
ATOM 648 C C . PRO A 1 89 ? 11.268 -13.330 -13.645 1.00 85.56 89 PRO A C 1
ATOM 650 O O . PRO A 1 89 ? 10.194 -13.140 -13.079 1.00 85.56 89 PRO A O 1
ATOM 653 N N . VAL A 1 90 ? 12.265 -13.998 -13.054 1.00 89.75 90 VAL A N 1
ATOM 654 C CA . VAL A 1 90 ? 12.156 -14.553 -11.695 1.00 89.75 90 VAL A CA 1
ATOM 655 C C . VAL A 1 90 ? 11.979 -13.429 -10.674 1.00 89.75 90 VAL A C 1
ATOM 657 O O . VAL A 1 90 ? 11.033 -13.460 -9.890 1.00 89.75 90 VAL A O 1
ATOM 660 N N . ALA A 1 91 ? 12.817 -12.391 -10.730 1.00 85.44 91 ALA A N 1
ATOM 661 C CA . ALA A 1 91 ? 12.687 -11.234 -9.848 1.00 85.44 91 ALA A CA 1
ATOM 662 C C . ALA A 1 91 ? 11.343 -10.516 -10.060 1.00 85.44 91 ALA A C 1
ATOM 664 O O . ALA A 1 91 ? 10.648 -10.224 -9.087 1.00 85.44 91 ALA A O 1
ATOM 665 N N . ALA A 1 92 ? 10.942 -10.307 -11.319 1.00 87.19 92 ALA A N 1
ATOM 666 C CA . ALA A 1 92 ? 9.647 -9.720 -11.659 1.00 87.19 92 ALA A CA 1
ATOM 667 C C . ALA A 1 92 ? 8.470 -10.499 -11.055 1.00 87.19 92 ALA A C 1
ATOM 669 O O . ALA A 1 92 ? 7.619 -9.905 -10.393 1.00 87.19 92 ALA A O 1
ATOM 670 N N . SER A 1 93 ? 8.458 -11.827 -11.198 1.00 88.62 93 SER A N 1
ATOM 671 C CA . SER A 1 93 ? 7.415 -12.675 -10.610 1.00 88.62 93 SER A CA 1
ATOM 672 C C . SER A 1 93 ? 7.417 -12.638 -9.079 1.00 88.62 93 SER A C 1
ATOM 674 O O . SER A 1 93 ? 6.349 -12.532 -8.483 1.00 88.62 93 SER A O 1
ATOM 676 N N . GLY A 1 94 ? 8.588 -12.646 -8.433 1.00 92.19 94 GLY A N 1
ATOM 677 C CA . GLY A 1 94 ? 8.697 -12.601 -6.974 1.00 92.19 94 GLY A CA 1
ATOM 678 C C . GLY A 1 94 ? 8.121 -11.312 -6.390 1.00 92.19 94 GLY A C 1
ATOM 679 O O . GLY A 1 94 ? 7.283 -11.357 -5.487 1.00 92.19 94 GLY A O 1
ATOM 680 N N . PHE A 1 95 ? 8.507 -10.158 -6.944 1.00 89.69 95 PHE A N 1
ATOM 681 C CA . PHE A 1 95 ? 7.961 -8.865 -6.520 1.00 89.69 95 PHE A CA 1
ATOM 682 C C . PHE A 1 95 ? 6.486 -8.698 -6.898 1.00 89.69 95 PHE A C 1
ATOM 684 O O . PHE A 1 95 ? 5.721 -8.139 -6.113 1.00 89.69 95 PHE A O 1
ATOM 691 N N . GLY A 1 96 ? 6.069 -9.220 -8.054 1.00 92.38 96 GLY A N 1
ATOM 692 C CA . GLY A 1 96 ? 4.670 -9.228 -8.475 1.00 92.38 96 GLY A CA 1
ATOM 693 C C . GLY A 1 96 ? 3.784 -10.023 -7.514 1.00 92.38 96 GLY A C 1
ATOM 694 O O . GLY A 1 96 ? 2.808 -9.493 -6.986 1.00 92.38 96 GLY A O 1
ATOM 695 N N . VAL A 1 97 ? 4.156 -11.270 -7.207 1.00 94.25 97 VAL A N 1
ATOM 696 C CA . VAL A 1 97 ? 3.436 -12.122 -6.243 1.00 94.25 97 VAL A CA 1
ATOM 697 C C . VAL A 1 97 ? 3.399 -11.467 -4.867 1.00 94.25 97 VAL A C 1
ATOM 699 O O . VAL A 1 97 ? 2.335 -11.405 -4.251 1.00 94.25 97 VAL A O 1
ATOM 702 N N . LEU A 1 98 ? 4.524 -10.919 -4.402 1.00 93.44 98 LEU A N 1
ATOM 703 C CA . LEU A 1 98 ? 4.575 -10.191 -3.136 1.00 93.44 98 LEU A CA 1
ATOM 704 C C . LEU A 1 98 ? 3.594 -9.006 -3.117 1.00 93.44 98 LEU A C 1
ATOM 706 O O . LEU A 1 98 ? 2.865 -8.835 -2.140 1.00 93.44 98 LEU A O 1
ATOM 710 N N . GLY A 1 99 ? 3.535 -8.219 -4.195 1.00 91.06 99 GLY A N 1
ATOM 711 C CA . GLY A 1 99 ? 2.595 -7.105 -4.331 1.00 91.06 99 GLY A CA 1
ATOM 712 C C . GLY A 1 99 ? 1.133 -7.556 -4.274 1.00 91.06 99 GLY A C 1
ATOM 713 O O . GLY A 1 99 ? 0.333 -6.956 -3.553 1.00 91.06 99 GLY A O 1
ATOM 714 N N . VAL A 1 100 ? 0.790 -8.652 -4.960 1.00 93.81 100 VAL A N 1
ATOM 715 C CA . VAL A 1 100 ? -0.565 -9.233 -4.931 1.00 93.81 100 VAL A CA 1
ATOM 716 C C . VAL A 1 100 ? -0.922 -9.713 -3.527 1.00 93.81 100 VAL A C 1
ATOM 718 O O . VAL A 1 100 ? -1.998 -9.388 -3.023 1.00 93.81 100 VAL A O 1
ATOM 721 N N . LEU A 1 101 ? -0.024 -10.455 -2.875 1.00 95.12 101 LEU A N 1
ATOM 722 C CA . LEU A 1 101 ? -0.242 -10.955 -1.518 1.00 95.12 101 LEU A CA 1
ATOM 723 C C . LEU A 1 101 ? -0.434 -9.812 -0.523 1.00 95.12 101 LEU A C 1
ATOM 725 O O . LEU A 1 101 ? -1.291 -9.906 0.357 1.00 95.12 101 LEU A O 1
ATOM 729 N N . TRP A 1 102 ? 0.314 -8.721 -0.681 1.00 93.94 102 TRP A N 1
ATOM 730 C CA . TRP A 1 102 ? 0.169 -7.557 0.180 1.00 93.94 102 TRP A CA 1
ATOM 731 C C . TRP A 1 102 ? -1.198 -6.885 0.008 1.00 93.94 102 TRP A C 1
ATOM 733 O O . TRP A 1 102 ? -1.904 -6.689 0.999 1.00 93.94 102 TRP A O 1
ATOM 743 N N . LEU A 1 103 ? -1.624 -6.619 -1.233 1.00 93.56 103 LEU A N 1
ATOM 744 C CA . LEU A 1 103 ? -2.954 -6.066 -1.522 1.00 93.56 103 LEU A CA 1
ATOM 745 C C . LEU A 1 103 ? -4.074 -6.970 -1.000 1.00 93.56 103 LEU A C 1
ATOM 747 O O . LEU A 1 103 ? -5.030 -6.495 -0.383 1.00 93.56 103 LEU A O 1
ATOM 751 N N . HIS A 1 104 ? -3.935 -8.280 -1.207 1.00 94.31 104 HIS A N 1
ATOM 752 C CA . HIS A 1 1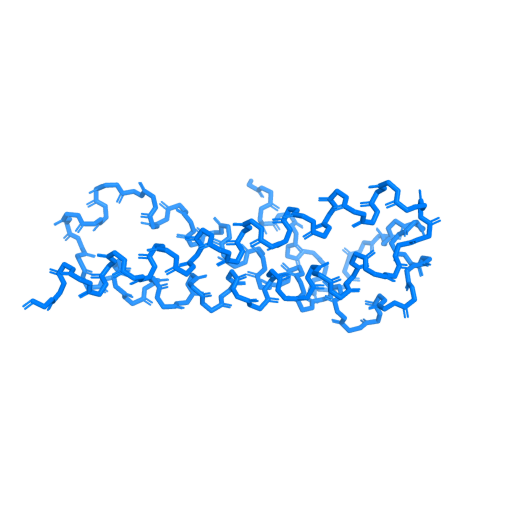04 ? -4.885 -9.262 -0.709 1.00 94.31 104 HIS A CA 1
ATOM 753 C C . HIS A 1 104 ? -4.976 -9.218 0.822 1.00 94.31 104 HIS A C 1
ATOM 755 O O . HIS A 1 104 ? -6.077 -9.123 1.365 1.00 94.31 104 HIS A O 1
ATOM 761 N N . ALA A 1 105 ? -3.845 -9.215 1.531 1.00 92.88 105 ALA A N 1
ATOM 762 C CA . ALA A 1 105 ? -3.822 -9.120 2.988 1.00 92.88 105 ALA A CA 1
ATOM 763 C C . ALA A 1 105 ? -4.482 -7.825 3.497 1.00 92.88 105 ALA A C 1
ATOM 765 O O . ALA A 1 105 ? -5.280 -7.873 4.436 1.00 92.88 105 ALA A O 1
ATOM 766 N N . THR A 1 106 ? -4.222 -6.684 2.851 1.00 92.88 106 THR A N 1
ATOM 767 C CA . THR A 1 106 ? -4.865 -5.401 3.179 1.00 92.88 106 THR A CA 1
ATOM 768 C C . THR A 1 106 ? -6.379 -5.461 2.992 1.00 92.88 106 THR A C 1
ATOM 770 O O . THR A 1 106 ? -7.124 -5.026 3.875 1.00 92.88 106 THR A O 1
ATOM 773 N N . LEU A 1 107 ? -6.850 -6.034 1.881 1.00 93.00 107 LEU A N 1
ATOM 774 C CA . LEU A 1 107 ? -8.279 -6.183 1.616 1.00 93.00 107 LEU A CA 1
ATOM 775 C C . LEU A 1 107 ? -8.950 -7.086 2.656 1.00 93.00 107 LEU A C 1
ATOM 777 O O . LEU A 1 107 ? -10.007 -6.732 3.175 1.00 93.00 107 LEU A O 1
ATOM 781 N N . GLN A 1 108 ? -8.339 -8.222 3.003 1.00 93.25 108 GLN A N 1
ATOM 782 C CA . GLN A 1 108 ? -8.874 -9.100 4.047 1.00 93.25 108 GLN A CA 1
ATOM 783 C C . GLN A 1 108 ? -8.912 -8.397 5.408 1.00 93.25 108 GLN A C 1
ATOM 785 O O . GLN A 1 108 ? -9.922 -8.475 6.107 1.00 93.25 108 GLN A O 1
ATOM 790 N N . GLY A 1 109 ? -7.866 -7.642 5.756 1.00 88.62 109 GLY A N 1
ATOM 791 C CA . GLY A 1 109 ? -7.839 -6.823 6.969 1.00 88.62 109 GLY A CA 1
ATOM 792 C C . GLY A 1 109 ? -9.004 -5.831 7.032 1.00 88.62 109 GLY A C 1
ATOM 793 O O . GLY A 1 109 ? -9.710 -5.772 8.040 1.00 88.62 109 GLY A O 1
ATOM 794 N N . LEU A 1 110 ? -9.269 -5.115 5.933 1.00 90.44 110 LEU A N 1
ATOM 795 C CA . LEU A 1 110 ? -10.400 -4.188 5.834 1.00 90.44 110 LEU A CA 1
ATOM 796 C C . LEU A 1 110 ? -11.754 -4.906 5.948 1.00 90.44 110 LEU A C 1
ATOM 798 O O . LEU A 1 110 ? -12.652 -4.414 6.633 1.00 90.44 110 LEU A O 1
ATOM 802 N N . ARG A 1 111 ? -11.910 -6.067 5.300 1.00 91.00 111 ARG A N 1
ATOM 803 C CA . ARG A 1 111 ? -13.141 -6.874 5.365 1.00 91.00 111 ARG A CA 1
ATOM 804 C C . ARG A 1 111 ? -13.444 -7.315 6.795 1.00 91.00 111 ARG A C 1
ATOM 806 O O . ARG A 1 111 ? -14.564 -7.124 7.259 1.00 91.00 111 ARG A O 1
ATOM 813 N N . PHE A 1 112 ? -12.450 -7.849 7.507 1.00 90.44 112 PHE A N 1
ATOM 814 C CA . PHE A 1 112 ? -12.620 -8.267 8.901 1.00 90.44 112 PHE A CA 1
ATOM 815 C C . PHE A 1 112 ? -12.861 -7.095 9.853 1.00 90.44 112 PHE A C 1
ATOM 817 O O . PHE A 1 112 ? -13.596 -7.258 10.824 1.00 90.44 112 PHE A O 1
ATOM 824 N N . ALA A 1 113 ? -12.270 -5.926 9.591 1.00 87.19 113 ALA A N 1
ATOM 825 C CA . ALA A 1 113 ? -12.543 -4.722 10.370 1.00 87.19 113 ALA A CA 1
ATOM 826 C C . ALA A 1 113 ? -14.009 -4.286 10.219 1.00 87.19 113 ALA A C 1
ATOM 828 O O . ALA A 1 113 ? -14.698 -4.122 11.220 1.00 87.19 113 ALA A O 1
ATOM 829 N N . ARG A 1 114 ? -14.516 -4.205 8.981 1.00 87.56 114 ARG A N 1
ATOM 830 C CA . ARG A 1 114 ? -15.914 -3.823 8.706 1.00 87.56 114 ARG A CA 1
ATOM 831 C C . ARG A 1 114 ? -16.929 -4.816 9.272 1.00 87.56 114 ARG A C 1
ATOM 833 O O . ARG A 1 114 ? -17.936 -4.395 9.823 1.00 87.56 114 ARG A O 1
ATOM 840 N N . ALA A 1 115 ? -16.644 -6.115 9.189 1.00 88.19 115 ALA A N 1
ATOM 841 C CA . ALA A 1 115 ? -17.517 -7.152 9.740 1.00 88.19 115 ALA A CA 1
ATOM 842 C C . ALA A 1 115 ? -17.628 -7.115 11.276 1.00 88.19 115 ALA A C 1
ATOM 844 O O . ALA A 1 115 ? -18.580 -7.652 11.821 1.00 88.19 115 ALA A O 1
ATOM 845 N N . ARG A 1 116 ? -16.659 -6.511 11.980 1.00 78.25 116 ARG A N 1
ATOM 846 C CA . ARG A 1 116 ? -16.705 -6.309 13.441 1.00 78.25 116 ARG A CA 1
ATOM 847 C C . ARG A 1 116 ? -17.414 -5.016 13.853 1.00 78.25 116 ARG A C 1
ATOM 849 O O . ARG A 1 116 ? -17.704 -4.856 15.033 1.00 78.25 116 ARG A O 1
ATOM 856 N N . ASP A 1 117 ? -17.615 -4.100 12.908 1.00 67.00 117 ASP A N 1
ATOM 857 C CA . ASP A 1 117 ? -18.294 -2.817 13.112 1.00 67.00 117 ASP A CA 1
ATOM 858 C C . ASP A 1 117 ? -19.798 -2.884 12.744 1.00 67.00 117 ASP A C 1
ATOM 860 O O . ASP A 1 117 ? -20.492 -1.883 12.907 1.00 67.00 117 ASP A O 1
ATOM 864 N N . SER A 1 118 ? -20.277 -4.032 12.234 1.00 55.12 118 SER A N 1
ATOM 865 C CA . SER A 1 118 ? -21.682 -4.324 11.874 1.00 55.12 118 SER A CA 1
ATOM 866 C C . SER A 1 118 ? -22.369 -5.124 12.976 1.00 55.12 118 SER A C 1
ATOM 868 O O . SER A 1 118 ? -23.574 -4.888 13.196 1.00 55.12 118 SER A O 1
#

Foldseek 3Di:
DVLVVLCCVLVVHDDDPVQLVQFPLNPVLVNQLSVLQSLLVVLVVCQVDPCCCVPPVVVNVVSLVSNLRSLQSNLVSQLVRLVRGPPDDVSSVVSNVVSVVSNVVSVVVVVVVVVVVD

Sequence (118 aa):
CIGLVSFRYIAKVGPVPPNVLANRFVDHWIVVHAAAASTALILGIVQLSGIVRRRWPGLHRASGWLYVAGCSVGGASALILSAGLSTGPVAASGFGVLGVLWLHATLQGLRFARARDS

Mean predicted aligned error: 7.15 Å

Secondary structure (DSSP, 8-state):
-HHHHHGGGTTT-SPPPHHHHT-TTHHHHHHHHHHHHHHHHHHHHHHH-HHHHHH-HHHHHHHHHHHHHHHHHHHHHHHHHHTT-TT-HHHHHHHHHHHHHHHHHHHHHHHHHHHH--

pLDDT: mean 83.41, std 12.21, range [46.81, 95.12]